Protein AF-A0A418RSF7-F1 (afdb_monomer_lite)

Structure (mmCIF, N/CA/C/O backbone):
data_AF-A0A418RSF7-F1
#
_entry.id   AF-A0A418RSF7-F1
#
loop_
_atom_site.group_PDB
_atom_site.id
_atom_site.type_symbol
_atom_site.label_atom_id
_atom_site.label_alt_id
_atom_site.label_comp_id
_atom_site.label_asym_id
_atom_site.label_entity_id
_atom_site.label_seq_id
_atom_site.pdbx_PDB_ins_code
_atom_site.Cartn_x
_atom_site.Cartn_y
_atom_site.Cartn_z
_atom_site.occupancy
_atom_site.B_iso_or_equiv
_atom_site.auth_seq_id
_atom_site.auth_comp_id
_atom_site.auth_asym_id
_atom_site.auth_atom_id
_atom_site.pdbx_PDB_model_num
ATOM 1 N N . MET A 1 1 ? 2.080 11.160 9.203 1.00 44.59 1 MET A N 1
ATOM 2 C CA . MET A 1 1 ? 0.757 10.532 9.406 1.00 44.59 1 MET A CA 1
ATOM 3 C C . MET A 1 1 ? 0.447 10.610 10.884 1.00 44.59 1 MET A C 1
ATOM 5 O O . MET A 1 1 ? 1.292 10.210 11.671 1.00 44.59 1 MET A O 1
ATOM 9 N N . THR A 1 2 ? -0.687 11.194 11.253 1.00 45.19 2 THR A N 1
ATOM 10 C CA . THR A 1 2 ? -1.082 11.404 12.649 1.00 45.19 2 THR A CA 1
ATOM 11 C C . THR A 1 2 ? -1.426 10.055 13.271 1.00 45.19 2 THR A C 1
ATOM 13 O O . THR A 1 2 ? -2.407 9.422 12.884 1.00 45.19 2 THR A O 1
ATOM 16 N N . THR A 1 3 ? -0.588 9.570 14.183 1.00 54.81 3 THR A N 1
ATOM 17 C CA . THR A 1 3 ? -0.939 8.437 15.041 1.00 54.81 3 THR A CA 1
ATOM 18 C C . THR A 1 3 ? -2.063 8.908 15.955 1.00 54.81 3 THR A C 1
ATOM 20 O O . THR A 1 3 ? -1.842 9.776 16.793 1.00 54.81 3 THR A O 1
ATOM 23 N N . VAL A 1 4 ? -3.273 8.384 15.765 1.00 64.69 4 VAL A N 1
ATOM 24 C CA . VAL A 1 4 ? -4.383 8.625 16.691 1.00 64.69 4 VAL A CA 1
ATOM 25 C C . VAL A 1 4 ? -4.172 7.700 17.885 1.00 64.69 4 VAL A C 1
ATOM 27 O O . VAL A 1 4 ? -4.417 6.498 17.799 1.00 64.69 4 VAL A O 1
ATOM 30 N N . THR A 1 5 ? -3.640 8.241 18.976 1.00 65.38 5 THR A N 1
ATOM 31 C CA . THR A 1 5 ? -3.554 7.545 20.263 1.00 65.38 5 THR A CA 1
ATOM 32 C C . THR A 1 5 ? -4.946 7.444 20.871 1.00 65.38 5 THR A C 1
ATOM 34 O O . THR A 1 5 ? -5.593 8.462 21.092 1.00 65.38 5 THR A O 1
ATOM 37 N N . PHE A 1 6 ? -5.404 6.218 21.122 1.00 73.62 6 PHE A N 1
ATOM 38 C CA . PHE A 1 6 ? -6.639 5.955 21.859 1.00 73.62 6 PHE A CA 1
ATOM 39 C C . PHE A 1 6 ? -6.320 5.810 23.347 1.00 73.62 6 PHE A C 1
ATOM 41 O O . PHE A 1 6 ? -5.603 4.880 23.726 1.00 73.62 6 PHE A O 1
ATOM 48 N N . ASP A 1 7 ? -6.875 6.692 24.178 1.00 86.31 7 ASP A N 1
ATOM 49 C CA . ASP A 1 7 ? -6.896 6.491 25.624 1.00 86.31 7 ASP A CA 1
ATOM 50 C C . ASP A 1 7 ? -7.994 5.474 25.960 1.00 86.31 7 ASP A C 1
ATOM 52 O O . ASP A 1 7 ? -9.194 5.741 25.884 1.00 86.31 7 ASP A O 1
ATOM 56 N N . THR A 1 8 ? -7.575 4.251 26.285 1.00 85.00 8 THR A N 1
ATOM 57 C CA . THR A 1 8 ? -8.517 3.181 26.617 1.00 85.00 8 THR A CA 1
ATOM 58 C C . THR A 1 8 ? -9.278 3.460 27.905 1.00 85.00 8 THR A C 1
ATOM 60 O O . THR A 1 8 ? -10.388 2.965 28.048 1.00 85.00 8 THR A O 1
ATOM 63 N N . GLN A 1 9 ? -8.694 4.209 28.842 1.00 86.06 9 GLN A N 1
ATOM 64 C CA . GLN A 1 9 ? -9.313 4.502 30.129 1.00 86.06 9 GLN A CA 1
ATOM 65 C C . GLN A 1 9 ? -10.409 5.557 29.972 1.00 86.06 9 GLN A C 1
ATOM 67 O O . GLN A 1 9 ? -11.502 5.373 30.504 1.00 86.06 9 GLN A O 1
ATOM 72 N N . GLU A 1 10 ? -10.143 6.613 29.203 1.00 88.44 10 GLU A N 1
ATOM 73 C CA . GLU A 1 10 ? -11.144 7.634 28.870 1.00 88.44 10 GLU A CA 1
ATOM 74 C C . GLU A 1 10 ? -12.342 7.012 28.136 1.00 88.44 10 GLU A C 1
ATOM 76 O O . GLU A 1 10 ? -13.491 7.243 28.512 1.00 88.44 10 GLU A O 1
ATOM 81 N N . LEU A 1 11 ? -12.078 6.106 27.186 1.00 88.25 11 LEU A N 1
ATOM 82 C CA . LEU A 1 11 ? -13.125 5.388 26.460 1.00 88.25 11 LEU A CA 1
ATOM 83 C C . LEU A 1 11 ? -13.974 4.479 27.368 1.00 88.25 11 LEU A C 1
ATOM 85 O O . LEU A 1 11 ? -15.185 4.399 27.178 1.00 88.25 11 LEU A O 1
ATOM 89 N N . VAL A 1 12 ? -13.383 3.802 28.366 1.00 90.88 12 VAL A N 1
ATOM 90 C CA . VAL A 1 12 ? -14.175 3.031 29.349 1.00 90.88 12 VAL A CA 1
ATOM 91 C C . VAL A 1 12 ? -15.126 3.950 30.107 1.00 90.88 12 VAL A C 1
ATOM 93 O O . VAL A 1 12 ? -16.296 3.605 30.250 1.00 90.88 12 VAL A O 1
ATOM 96 N N . VAL A 1 13 ? -14.634 5.10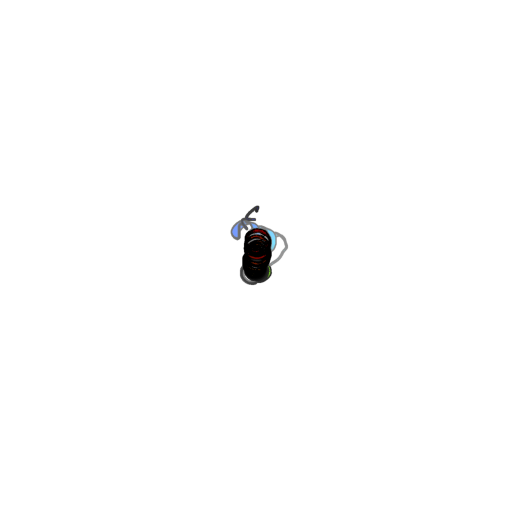0 30.574 1.00 91.44 13 VAL A N 1
ATOM 97 C CA . VAL A 1 13 ? -15.427 6.057 31.357 1.00 91.44 13 VAL A CA 1
ATOM 98 C C . VAL A 1 13 ? -16.582 6.614 30.529 1.00 91.44 13 VAL A C 1
ATOM 100 O O . VAL A 1 13 ? -17.707 6.693 31.015 1.00 91.44 13 VAL A O 1
ATOM 103 N N . GLU A 1 14 ? -16.340 6.959 29.267 1.00 92.06 14 GLU A N 1
ATOM 104 C CA . GLU A 1 14 ? -17.383 7.456 28.367 1.00 92.06 14 GLU A CA 1
ATOM 105 C C . GLU A 1 14 ? -18.453 6.392 28.071 1.00 92.06 14 GLU A C 1
ATOM 107 O O . GLU A 1 14 ? -19.653 6.685 28.082 1.00 92.06 14 GLU A O 1
ATOM 112 N N . LEU A 1 15 ? -18.039 5.134 27.887 1.00 92.25 15 LEU A N 1
ATOM 113 C CA . LEU A 1 15 ? -18.955 4.009 27.699 1.00 92.25 15 LEU A CA 1
ATOM 114 C C . LEU A 1 15 ? -19.778 3.731 28.966 1.00 92.25 15 LEU A C 1
ATOM 116 O O . LEU A 1 15 ? -20.998 3.578 28.877 1.00 92.25 15 LEU A O 1
ATOM 120 N N . GLU A 1 16 ? -19.151 3.726 30.145 1.00 93.12 16 GLU A N 1
ATOM 121 C CA . GLU A 1 16 ? -19.838 3.547 31.433 1.00 93.12 16 GLU A CA 1
ATOM 122 C C . GLU A 1 16 ? -20.853 4.679 31.690 1.00 93.12 16 GLU A C 1
ATOM 124 O O . GLU A 1 16 ? -22.004 4.408 32.036 1.00 93.12 16 GLU A O 1
ATOM 129 N N . ASN A 1 17 ? -20.482 5.935 31.412 1.00 94.69 17 ASN A N 1
ATOM 130 C CA . ASN A 1 17 ? -21.389 7.090 31.492 1.00 94.69 17 ASN A CA 1
ATOM 131 C C . ASN A 1 17 ? -22.567 6.997 30.508 1.00 94.69 17 ASN A C 1
ATOM 133 O O . ASN A 1 17 ? -23.635 7.550 30.764 1.00 94.69 17 ASN A O 1
ATOM 137 N N . SER A 1 18 ? -22.389 6.273 29.402 1.00 92.94 18 SER A N 1
ATOM 138 C CA . SER A 1 18 ? -23.426 6.005 28.400 1.00 92.94 18 SER A CA 1
ATOM 139 C C . SER A 1 18 ? -24.298 4.786 28.742 1.00 92.94 18 SER A C 1
ATOM 141 O O . SER A 1 18 ? -25.146 4.391 27.942 1.00 92.94 18 SER A O 1
ATOM 143 N N . GLY A 1 19 ? -24.106 4.177 29.918 1.00 92.19 19 GLY A N 1
ATOM 144 C CA . GLY A 1 19 ? -24.897 3.046 30.404 1.00 92.19 19 GLY A CA 1
ATOM 145 C C . GLY A 1 19 ? -24.345 1.667 30.035 1.00 92.19 19 GLY A C 1
ATOM 146 O O . GLY A 1 19 ? -25.034 0.668 30.246 1.00 92.19 19 GLY A O 1
ATOM 147 N N . PHE A 1 20 ? -23.122 1.581 29.501 1.00 94.31 20 PHE A N 1
ATOM 148 C CA . PHE A 1 20 ? -22.459 0.297 29.275 1.00 94.31 20 PHE A CA 1
ATOM 149 C C . PHE A 1 20 ? -21.925 -0.254 30.596 1.00 94.31 20 PHE A C 1
ATOM 151 O O . PHE A 1 20 ? -21.405 0.471 31.443 1.00 94.31 20 PHE A O 1
ATOM 158 N N . THR A 1 21 ? -22.008 -1.569 30.774 1.00 93.75 21 THR A N 1
ATOM 159 C CA . THR A 1 21 ? -21.308 -2.228 31.875 1.00 93.75 21 THR A CA 1
ATOM 160 C C . THR A 1 21 ? -19.816 -2.285 31.577 1.00 93.75 21 THR A C 1
ATOM 162 O O . THR A 1 21 ? -19.397 -2.346 30.418 1.00 93.75 21 THR A O 1
ATOM 165 N N . ARG A 1 22 ? -18.998 -2.362 32.626 1.00 89.81 22 ARG A N 1
ATOM 166 C CA . ARG A 1 22 ? -17.542 -2.460 32.488 1.00 89.81 22 ARG A CA 1
ATOM 167 C C . ARG A 1 22 ? -17.090 -3.561 31.524 1.00 89.81 22 ARG A C 1
ATOM 169 O O . ARG A 1 22 ? -16.202 -3.350 30.703 1.00 89.81 22 ARG A O 1
ATOM 176 N N . GLN A 1 23 ? -17.750 -4.717 31.568 1.00 92.94 23 GLN A N 1
ATOM 177 C CA . GLN A 1 23 ? -17.434 -5.842 30.690 1.00 92.94 23 GLN A CA 1
ATOM 178 C C . GLN A 1 23 ? -17.771 -5.563 29.215 1.00 92.94 23 GLN A C 1
ATOM 180 O O . GLN A 1 23 ? -17.059 -6.010 28.312 1.00 92.94 23 GLN A O 1
ATOM 185 N N . GLN A 1 24 ? -18.830 -4.793 28.949 1.00 91.88 24 GLN A N 1
ATOM 186 C CA . GLN A 1 24 ? -19.146 -4.338 27.595 1.00 91.88 24 GLN A CA 1
ATOM 187 C C . GLN A 1 24 ? -18.100 -3.330 27.106 1.00 91.88 24 GLN A C 1
ATOM 189 O O . GLN A 1 24 ? -17.631 -3.456 25.975 1.00 91.88 24 GLN A O 1
ATOM 194 N N . SER A 1 25 ? -17.668 -2.399 27.961 1.00 93.00 25 SER A N 1
ATOM 195 C CA . SER A 1 25 ? -16.621 -1.423 27.633 1.00 93.00 25 SER A CA 1
ATOM 196 C C . SER A 1 25 ? -15.293 -2.095 27.269 1.00 93.00 25 SER A C 1
ATOM 198 O O . SER A 1 25 ? -14.685 -1.780 26.245 1.00 93.00 25 SER A O 1
ATOM 200 N N . GLU A 1 26 ? -14.874 -3.096 28.045 1.00 89.50 26 GLU A N 1
ATOM 201 C CA . GLU A 1 26 ? -13.681 -3.901 27.752 1.00 89.50 26 GLU A CA 1
ATOM 202 C C . GLU A 1 26 ? -13.805 -4.667 26.424 1.00 89.50 26 GLU A C 1
ATOM 204 O O . GLU A 1 26 ? -12.847 -4.740 25.647 1.00 89.50 26 GLU A O 1
ATOM 209 N N . THR A 1 27 ? -14.998 -5.186 26.119 1.00 92.69 27 THR A N 1
ATOM 210 C CA . THR A 1 27 ? -15.274 -5.877 24.850 1.00 92.69 27 THR A CA 1
ATOM 211 C C . THR A 1 27 ? -15.154 -4.925 23.658 1.00 92.69 27 THR A C 1
ATOM 213 O O . THR A 1 27 ? -14.502 -5.260 22.668 1.00 92.69 27 THR A O 1
ATOM 216 N N . VAL A 1 28 ? -15.717 -3.718 23.758 1.00 89.62 28 VAL A N 1
ATOM 217 C CA . VAL A 1 28 ? -15.624 -2.681 22.716 1.00 89.62 28 VAL A CA 1
ATOM 218 C C . VAL A 1 28 ? -14.167 -2.289 22.460 1.00 89.62 28 VAL A C 1
ATOM 220 O O . VAL A 1 28 ? -13.735 -2.238 21.308 1.00 89.62 28 VAL A O 1
ATOM 223 N N . ILE A 1 29 ? -13.376 -2.098 23.519 1.00 89.06 29 ILE A N 1
ATOM 224 C CA . ILE A 1 29 ? -11.944 -1.783 23.410 1.00 89.06 29 ILE A CA 1
ATOM 225 C C . ILE A 1 29 ? -11.173 -2.913 22.730 1.00 89.06 29 ILE A C 1
ATOM 227 O O . ILE A 1 29 ? -10.312 -2.652 21.889 1.00 89.06 29 ILE A O 1
ATOM 231 N N . SER A 1 30 ? -11.471 -4.165 23.079 1.00 87.12 30 SER A N 1
ATOM 232 C CA . SER A 1 30 ? -10.840 -5.334 22.464 1.00 87.12 30 SER A CA 1
ATOM 233 C C . SER A 1 30 ? -11.107 -5.387 20.957 1.00 87.12 30 SER A C 1
ATOM 235 O O . SER A 1 30 ? -10.174 -5.524 20.161 1.00 87.12 30 SER A O 1
ATOM 237 N N . VAL A 1 31 ? -12.364 -5.181 20.548 1.00 88.81 31 VAL A N 1
ATOM 238 C CA . VAL A 1 31 ? -12.758 -5.149 19.132 1.00 88.81 31 VAL A CA 1
ATOM 239 C C . VAL A 1 31 ? -12.100 -3.979 18.400 1.00 88.81 31 VAL A C 1
ATOM 241 O O . VAL A 1 31 ? -11.566 -4.182 17.315 1.00 88.81 31 VAL A O 1
ATOM 244 N N . LEU A 1 32 ? -12.060 -2.781 18.991 1.00 85.69 32 LEU A N 1
ATOM 245 C CA . LEU A 1 32 ? -11.405 -1.610 18.394 1.00 85.69 32 LEU A CA 1
ATOM 246 C C . LEU A 1 32 ? -9.894 -1.803 18.221 1.00 85.69 32 LEU A C 1
ATOM 248 O O . LEU A 1 32 ? -9.353 -1.473 17.167 1.00 85.69 32 LEU A O 1
ATOM 252 N N . LYS A 1 33 ? -9.208 -2.376 19.220 1.00 82.81 33 LYS A N 1
ATOM 253 C CA . LYS A 1 33 ? -7.780 -2.725 19.125 1.00 82.81 33 LYS A CA 1
ATOM 254 C C . LYS A 1 33 ? -7.530 -3.736 18.013 1.00 82.81 33 LYS A C 1
ATOM 256 O O . LYS A 1 33 ? -6.592 -3.572 17.233 1.00 82.81 33 LYS A O 1
ATOM 261 N N . LYS A 1 34 ? -8.379 -4.763 17.923 1.00 81.75 34 LYS A N 1
ATOM 262 C CA . LYS A 1 34 ? -8.293 -5.771 16.868 1.00 81.75 34 LYS A CA 1
ATOM 263 C C . LYS A 1 34 ? -8.543 -5.154 15.491 1.00 81.75 34 LYS A C 1
ATOM 265 O O . LYS A 1 34 ? -7.722 -5.347 14.608 1.00 81.75 34 LYS A O 1
ATOM 270 N N . ALA A 1 35 ? -9.584 -4.336 15.341 1.00 80.62 35 ALA A N 1
ATOM 271 C CA . ALA A 1 35 ? -9.898 -3.632 14.101 1.00 80.62 35 ALA A CA 1
ATOM 272 C C . ALA A 1 35 ? -8.776 -2.672 13.675 1.00 80.62 35 ALA A C 1
ATOM 274 O O . ALA A 1 35 ? -8.466 -2.605 12.493 1.00 80.62 35 ALA A O 1
ATOM 275 N N . GLN A 1 36 ? -8.117 -1.980 14.616 1.00 75.25 36 GLN A N 1
ATOM 276 C CA . GLN A 1 36 ? -6.926 -1.170 14.328 1.00 75.25 36 GLN A CA 1
ATOM 277 C C . GLN A 1 36 ? -5.739 -2.005 13.841 1.00 75.25 36 GLN A C 1
ATOM 279 O O . GLN A 1 36 ? -5.034 -1.580 12.925 1.00 75.25 36 GLN A O 1
ATOM 284 N N . GLY A 1 37 ? -5.498 -3.167 14.454 1.00 70.38 37 GLY A N 1
ATOM 285 C CA . GLY A 1 37 ? -4.455 -4.099 14.020 1.00 70.38 37 GLY A CA 1
ATOM 286 C C . GLY A 1 37 ? -4.763 -4.742 12.664 1.00 70.38 37 GLY A C 1
ATOM 287 O O . GLY A 1 37 ? -3.856 -4.956 11.865 1.00 70.38 37 GLY A O 1
ATOM 288 N N . GLU A 1 38 ? -6.046 -4.985 12.387 1.00 67.25 38 GLU A N 1
ATOM 289 C CA . GLU A 1 38 ? -6.594 -5.513 11.132 1.00 67.25 38 GLU A CA 1
ATOM 290 C C . GLU A 1 38 ? -6.873 -4.430 10.081 1.00 67.25 38 GLU A C 1
ATOM 292 O O . GLU A 1 38 ? -7.456 -4.736 9.042 1.00 67.25 38 GLU A O 1
ATOM 297 N N . LEU A 1 39 ? -6.402 -3.188 10.270 1.00 64.75 39 LEU A N 1
ATOM 298 C CA . LEU A 1 39 ? -6.251 -2.214 9.181 1.00 64.75 39 LEU A CA 1
ATOM 299 C C . LEU A 1 39 ? -5.148 -2.693 8.212 1.00 64.75 39 LEU A C 1
ATOM 301 O O . LEU A 1 39 ? -4.123 -2.035 8.014 1.00 64.75 39 LEU A O 1
ATOM 305 N N . SER A 1 40 ? -5.389 -3.856 7.603 1.00 57.94 40 SER A N 1
ATOM 306 C CA . SER A 1 40 ? -4.658 -4.531 6.532 1.00 57.94 40 SER A CA 1
ATOM 307 C C . SER A 1 40 ? -4.286 -3.548 5.437 1.00 57.94 40 SER A C 1
ATOM 309 O O . SER A 1 40 ? -3.176 -3.591 4.928 1.00 57.94 40 SER A O 1
ATOM 311 N N . THR A 1 41 ? -5.130 -2.538 5.216 1.00 64.19 41 THR A N 1
ATOM 312 C CA . THR A 1 41 ? -4.905 -1.438 4.283 1.00 64.19 41 THR A CA 1
ATOM 313 C C . THR A 1 41 ? -3.523 -0.802 4.421 1.00 64.19 41 THR A C 1
ATOM 315 O O . THR A 1 41 ? -2.960 -0.406 3.415 1.00 64.19 41 THR A O 1
ATOM 318 N N . LYS A 1 42 ? -2.928 -0.699 5.619 1.00 68.38 42 LYS A N 1
ATOM 319 C CA . LYS A 1 42 ? -1.567 -0.141 5.746 1.00 68.38 42 LYS A CA 1
ATOM 320 C C . LYS A 1 42 ? -0.500 -1.066 5.173 1.00 68.38 42 LYS A C 1
ATOM 322 O O . LYS A 1 42 ? 0.353 -0.592 4.430 1.00 68.38 42 LYS A O 1
ATOM 327 N N . ARG A 1 43 ? -0.562 -2.355 5.514 1.00 74.06 43 ARG A N 1
ATOM 328 C CA . ARG A 1 43 ? 0.370 -3.363 5.001 1.00 74.06 43 ARG A CA 1
ATOM 329 C C . ARG A 1 43 ? 0.160 -3.562 3.503 1.00 74.06 43 ARG A C 1
ATOM 331 O O . ARG A 1 43 ? 1.118 -3.473 2.754 1.00 74.06 43 ARG A O 1
ATOM 338 N N . ASP A 1 44 ? -1.091 -3.663 3.070 1.00 78.88 44 ASP A N 1
ATOM 339 C CA . ASP A 1 44 ? -1.457 -3.780 1.659 1.00 78.88 44 ASP A CA 1
ATOM 340 C C . ASP A 1 44 ? -0.991 -2.548 0.858 1.00 78.88 44 ASP A C 1
ATOM 342 O O . ASP A 1 44 ? -0.479 -2.681 -0.249 1.00 78.88 44 ASP A O 1
ATOM 346 N N . ILE A 1 45 ? -1.094 -1.331 1.417 1.00 83.88 45 ILE A N 1
ATOM 347 C CA . ILE A 1 45 ? -0.549 -0.111 0.792 1.00 83.88 45 ILE A CA 1
ATOM 348 C C . ILE A 1 45 ? 0.983 -0.138 0.750 1.00 83.88 45 ILE A C 1
ATOM 350 O O . ILE A 1 45 ? 1.564 0.337 -0.226 1.00 83.88 45 ILE A O 1
ATOM 354 N N . GLU A 1 46 ? 1.653 -0.627 1.794 1.00 86.06 46 GLU A N 1
ATOM 355 C CA . GLU A 1 46 ? 3.113 -0.775 1.798 1.00 86.06 46 GLU A CA 1
ATOM 356 C C . GLU A 1 46 ? 3.581 -1.780 0.742 1.00 86.06 46 GLU A C 1
ATOM 358 O O . GLU A 1 46 ? 4.514 -1.471 -0.003 1.00 86.06 46 GLU A O 1
ATOM 363 N N . ASP A 1 47 ? 2.887 -2.907 0.611 1.00 88.38 47 ASP A N 1
ATOM 364 C CA . ASP A 1 47 ? 3.164 -3.938 -0.387 1.00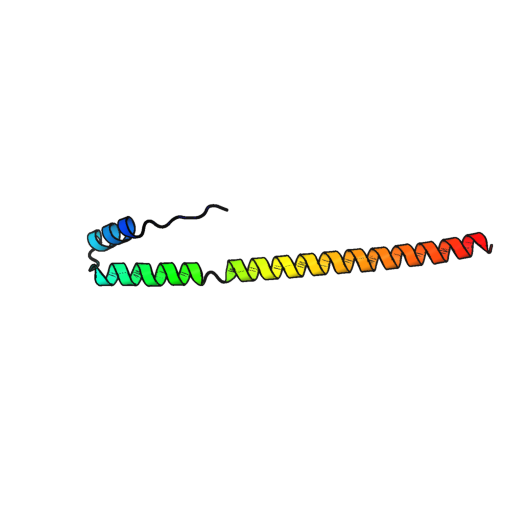 88.38 47 ASP A CA 1
ATOM 365 C C . ASP A 1 47 ? 2.924 -3.400 -1.807 1.00 88.38 47 ASP A C 1
ATOM 367 O O . ASP A 1 47 ? 3.827 -3.439 -2.643 1.00 88.38 47 ASP A O 1
ATOM 371 N N . VAL A 1 48 ? 1.789 -2.736 -2.062 1.00 90.56 48 VAL A N 1
ATOM 372 C CA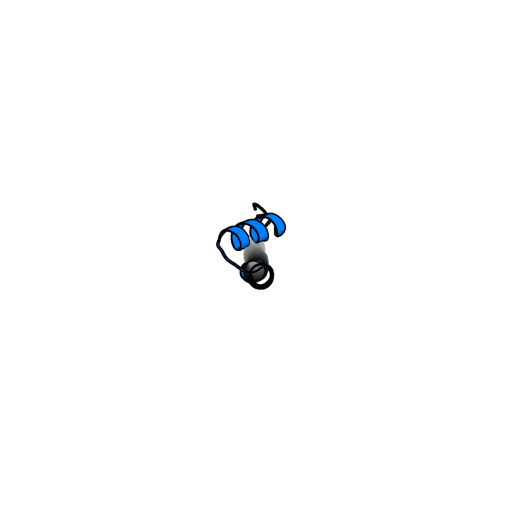 . VAL A 1 48 ? 1.520 -2.075 -3.355 1.00 90.56 48 VAL A CA 1
ATOM 373 C C . VAL A 1 48 ? 2.568 -1.002 -3.670 1.00 90.56 48 VAL A C 1
ATOM 375 O O . VAL A 1 48 ? 3.022 -0.878 -4.809 1.00 90.56 48 VAL A O 1
ATOM 378 N N . ARG A 1 49 ? 2.996 -0.209 -2.679 1.00 90.56 49 ARG A N 1
ATOM 379 C CA . ARG A 1 49 ? 4.055 0.799 -2.871 1.00 90.56 49 ARG A CA 1
ATOM 380 C C . ARG A 1 49 ? 5.392 0.160 -3.220 1.00 90.56 49 ARG A C 1
ATOM 382 O O . ARG A 1 49 ? 6.145 0.739 -4.005 1.00 90.56 49 ARG A O 1
ATOM 389 N N . ARG A 1 50 ? 5.706 -0.987 -2.623 1.00 94.06 50 ARG A N 1
ATOM 390 C CA . ARG A 1 50 ? 6.919 -1.740 -2.923 1.00 94.06 50 ARG A CA 1
ATOM 391 C C . ARG A 1 50 ? 6.876 -2.284 -4.348 1.00 94.06 50 ARG A C 1
ATOM 393 O O . ARG A 1 50 ? 7.805 -2.009 -5.103 1.00 94.06 50 ARG A O 1
ATOM 400 N N . ASP A 1 51 ? 5.785 -2.935 -4.733 1.00 94.94 51 ASP A N 1
ATOM 401 C CA . ASP A 1 51 ? 5.602 -3.488 -6.078 1.00 94.94 51 ASP A CA 1
ATOM 402 C C . ASP A 1 51 ? 5.703 -2.402 -7.156 1.00 94.94 51 ASP A C 1
ATOM 404 O O . ASP A 1 51 ? 6.374 -2.579 -8.175 1.00 94.94 51 ASP A O 1
ATOM 408 N N . MET A 1 52 ? 5.117 -1.226 -6.902 1.00 96.50 52 MET 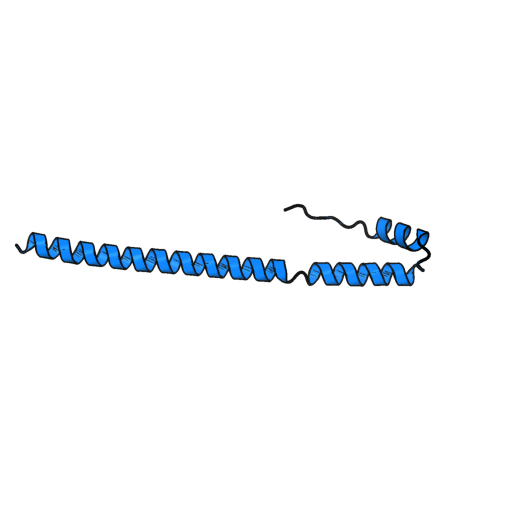A N 1
ATOM 409 C CA . MET A 1 52 ? 5.218 -0.074 -7.802 1.00 96.50 52 MET A CA 1
ATOM 410 C C . MET A 1 52 ? 6.662 0.416 -7.973 1.00 96.50 52 MET A C 1
ATOM 412 O O . MET A 1 52 ? 7.083 0.687 -9.097 1.00 96.50 52 MET A O 1
ATOM 416 N N . ARG A 1 53 ? 7.445 0.492 -6.888 1.00 95.94 53 ARG A N 1
ATOM 417 C CA . ARG A 1 53 ? 8.869 0.872 -6.955 1.00 95.94 53 ARG A CA 1
ATOM 418 C C . ARG A 1 53 ? 9.699 -0.158 -7.713 1.00 95.94 53 ARG A C 1
ATOM 420 O O . ARG A 1 53 ? 10.578 0.213 -8.488 1.00 95.94 53 ARG A O 1
ATOM 427 N N . GLU A 1 54 ? 9.433 -1.444 -7.502 1.00 96.81 54 GLU A N 1
ATOM 428 C CA . GLU A 1 54 ? 10.123 -2.515 -8.223 1.00 96.81 54 GLU A CA 1
ATOM 429 C C . GLU A 1 54 ? 9.794 -2.479 -9.723 1.00 96.81 54 GLU A C 1
ATOM 431 O O . GLU A 1 54 ? 10.686 -2.645 -10.562 1.00 96.81 54 GLU A O 1
ATOM 436 N N . LEU A 1 55 ? 8.536 -2.202 -10.082 1.00 96.69 55 LEU A N 1
ATOM 437 C CA . LEU A 1 55 ? 8.115 -2.037 -11.471 1.00 96.69 55 LEU A CA 1
ATOM 438 C C . LEU A 1 55 ? 8.784 -0.823 -12.132 1.00 96.69 55 LEU A C 1
ATOM 440 O O . LEU A 1 55 ? 9.300 -0.945 -13.245 1.00 96.69 55 LEU A O 1
ATOM 444 N N . GLU A 1 56 ? 8.820 0.318 -11.442 1.00 97.25 56 GLU A N 1
ATOM 445 C CA . GLU A 1 56 ? 9.482 1.541 -11.907 1.00 97.25 56 GLU A CA 1
ATOM 446 C C . GLU A 1 56 ? 10.971 1.294 -12.183 1.00 97.25 56 GLU A C 1
ATOM 448 O O . GLU A 1 56 ? 11.456 1.581 -13.279 1.00 97.25 56 GLU A O 1
ATOM 453 N N . GLN A 1 57 ? 11.688 0.668 -11.244 1.00 97.44 57 GLN A N 1
ATOM 454 C CA . GLN A 1 57 ? 13.103 0.328 -11.424 1.00 97.44 57 GLN A CA 1
ATOM 455 C C . GLN A 1 57 ? 13.323 -0.599 -12.622 1.00 97.44 57 GLN A C 1
ATOM 457 O O . GLN A 1 57 ? 14.212 -0.358 -13.442 1.00 97.44 57 GLN A O 1
ATOM 462 N N . ARG A 1 58 ? 12.501 -1.645 -12.765 1.00 97.25 58 ARG A N 1
ATOM 463 C CA . ARG A 1 58 ? 12.587 -2.567 -13.909 1.00 97.25 58 ARG A CA 1
ATOM 464 C C . ARG A 1 58 ? 12.351 -1.847 -15.234 1.00 97.25 58 ARG A C 1
ATOM 466 O O . ARG A 1 58 ? 13.030 -2.162 -16.210 1.00 97.25 58 ARG A O 1
ATOM 473 N N . LEU A 1 59 ? 11.414 -0.902 -15.284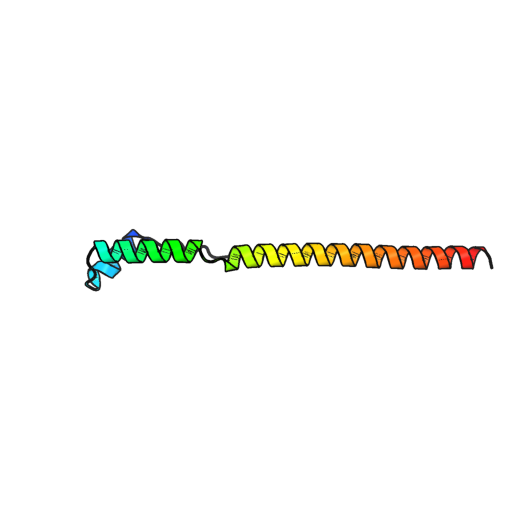 1.00 97.44 59 LEU A N 1
ATOM 474 C CA . LEU A 1 59 ? 11.157 -0.093 -16.475 1.00 97.44 59 LEU A CA 1
ATOM 475 C C . LEU A 1 59 ? 12.336 0.823 -16.800 1.00 97.44 59 LEU A C 1
ATOM 477 O O . LEU A 1 59 ? 12.787 0.820 -17.943 1.00 97.44 59 LEU A O 1
ATOM 481 N N . ILE A 1 60 ? 12.879 1.533 -15.808 1.00 97.75 60 ILE A N 1
ATOM 482 C CA . ILE A 1 60 ? 14.054 2.399 -15.983 1.00 97.75 60 ILE A CA 1
ATOM 483 C C . ILE A 1 60 ? 15.237 1.597 -16.533 1.00 97.75 60 ILE A C 1
ATOM 485 O O . ILE A 1 60 ? 15.851 2.006 -17.516 1.00 97.75 60 ILE A O 1
ATOM 489 N N . ILE A 1 61 ? 15.525 0.425 -15.957 1.00 97.88 61 ILE A N 1
ATOM 490 C CA . ILE A 1 61 ? 16.627 -0.437 -16.406 1.00 97.88 61 ILE A CA 1
ATOM 491 C C . ILE A 1 61 ? 16.397 -0.917 -17.843 1.00 97.88 61 ILE A C 1
ATOM 493 O O . ILE A 1 61 ? 17.301 -0.823 -18.671 1.00 97.88 61 ILE A O 1
ATOM 497 N N . LYS A 1 62 ? 15.193 -1.409 -18.167 1.00 96.88 62 LYS A N 1
ATOM 498 C CA . LYS A 1 62 ? 14.874 -1.898 -19.519 1.00 96.88 62 LYS A CA 1
ATOM 499 C C . LYS A 1 62 ? 14.962 -0.788 -20.563 1.00 96.88 62 LYS A C 1
ATOM 501 O O . LYS A 1 62 ? 15.553 -1.000 -21.617 1.00 96.88 62 LYS A O 1
ATOM 506 N N . LEU A 1 63 ? 14.403 0.385 -20.273 1.00 97.31 63 LEU A N 1
ATOM 507 C CA . LEU A 1 63 ? 14.455 1.532 -21.178 1.00 97.31 63 LEU A CA 1
ATOM 508 C C . LEU A 1 63 ? 15.889 2.033 -21.348 1.00 97.31 63 LEU A C 1
ATOM 510 O O . LEU A 1 63 ? 16.329 2.228 -22.477 1.00 97.31 63 LEU A O 1
ATOM 514 N N . GLY A 1 64 ? 16.643 2.161 -20.254 1.00 97.62 64 GLY A N 1
ATOM 515 C CA . GLY A 1 64 ? 18.054 2.539 -20.298 1.00 97.62 64 GLY A CA 1
ATOM 516 C C . GLY A 1 64 ? 18.892 1.565 -21.130 1.00 97.62 64 GLY A C 1
ATOM 517 O O . GLY A 1 64 ? 19.674 1.999 -21.973 1.00 97.62 64 GLY A O 1
ATOM 518 N N . ALA A 1 65 ? 18.680 0.257 -20.965 1.00 98.12 65 ALA A N 1
ATOM 519 C CA . ALA A 1 65 ? 19.360 -0.770 -21.752 1.00 98.12 65 ALA A CA 1
ATOM 520 C C . ALA A 1 65 ? 19.004 -0.694 -23.245 1.00 98.12 65 ALA A C 1
ATOM 522 O O . ALA A 1 65 ? 19.899 -0.758 -24.084 1.00 98.12 65 ALA A O 1
ATOM 523 N N . LEU A 1 66 ? 17.722 -0.513 -23.587 1.00 98.06 66 LEU A N 1
ATOM 524 C CA . LEU A 1 66 ? 17.285 -0.360 -24.979 1.00 98.06 66 LEU A CA 1
ATOM 525 C C . LEU A 1 66 ? 17.871 0.897 -25.632 1.00 98.06 66 LEU A C 1
ATOM 527 O O . LEU A 1 66 ? 18.338 0.831 -26.767 1.00 98.06 66 LEU A O 1
ATOM 531 N N . ILE A 1 67 ? 17.891 2.023 -24.913 1.00 97.62 67 ILE A N 1
ATOM 532 C CA . ILE A 1 67 ? 18.482 3.278 -25.395 1.00 97.62 67 ILE A CA 1
ATOM 533 C C . ILE A 1 67 ? 19.989 3.108 -25.604 1.00 97.62 67 ILE A C 1
ATOM 535 O O . ILE A 1 67 ? 20.497 3.441 -26.672 1.00 97.62 67 ILE A O 1
ATOM 539 N N . ALA A 1 68 ? 20.705 2.546 -24.626 1.00 97.94 68 ALA A N 1
ATOM 540 C CA . ALA A 1 68 ? 22.140 2.298 -24.740 1.00 97.94 68 ALA A CA 1
ATOM 541 C C . ALA A 1 68 ? 22.466 1.357 -25.910 1.00 97.94 68 ALA A C 1
ATOM 543 O O . ALA A 1 68 ? 23.411 1.602 -26.659 1.00 97.94 68 ALA A O 1
ATOM 544 N N . PHE A 1 69 ? 21.654 0.315 -26.106 1.00 98.19 69 PHE A N 1
ATOM 545 C CA . PHE A 1 69 ? 21.793 -0.613 -27.222 1.00 98.19 69 PHE A CA 1
ATOM 546 C C . PHE A 1 69 ? 21.580 0.079 -28.574 1.00 98.19 69 PHE A C 1
ATOM 548 O O . PHE A 1 69 ? 22.410 -0.059 -29.472 1.00 98.19 69 PHE A O 1
ATOM 555 N N . ALA A 1 70 ? 20.519 0.881 -28.706 1.00 97.19 70 ALA A N 1
ATOM 556 C CA . ALA A 1 70 ? 20.243 1.641 -29.923 1.00 97.19 70 ALA A CA 1
ATOM 557 C C . ALA A 1 70 ? 21.370 2.638 -30.245 1.00 97.19 70 ALA A C 1
ATOM 559 O O . ALA A 1 70 ? 21.838 2.689 -31.382 1.00 97.19 70 ALA A O 1
ATOM 560 N N . ILE A 1 71 ? 21.856 3.378 -29.242 1.00 97.56 71 ILE A N 1
ATOM 561 C CA . ILE A 1 71 ? 22.992 4.300 -29.395 1.00 97.56 71 ILE A CA 1
ATOM 562 C C . ILE A 1 71 ? 24.250 3.538 -29.824 1.00 97.56 71 ILE A C 1
ATOM 564 O O . ILE A 1 71 ? 24.956 3.989 -30.724 1.00 97.56 71 ILE A O 1
ATOM 568 N N . GLY A 1 72 ? 24.516 2.374 -29.226 1.00 97.69 72 GLY A N 1
ATOM 569 C CA . GLY A 1 72 ? 25.651 1.525 -29.588 1.00 97.69 72 GLY A CA 1
ATOM 570 C C . GLY A 1 72 ? 25.614 1.086 -31.052 1.00 97.69 72 GLY A C 1
ATOM 571 O O . GLY A 1 72 ? 26.618 1.211 -31.750 1.00 97.69 72 GLY A O 1
ATOM 572 N N . ILE A 1 73 ? 24.449 0.647 -31.543 1.00 97.62 73 ILE A N 1
ATOM 573 C CA . ILE A 1 73 ? 24.263 0.290 -32.958 1.00 97.62 73 ILE A CA 1
ATOM 574 C C . ILE A 1 73 ? 24.537 1.498 -33.857 1.00 97.62 73 ILE A C 1
ATOM 576 O O . ILE A 1 73 ? 25.323 1.395 -34.798 1.00 97.62 73 ILE A O 1
ATOM 580 N N . VAL A 1 74 ? 23.927 2.649 -33.561 1.00 97.19 74 VAL A N 1
ATOM 581 C CA . VAL A 1 74 ? 24.100 3.869 -34.366 1.00 97.19 74 VAL A CA 1
ATOM 582 C C . VAL A 1 74 ? 25.567 4.307 -34.399 1.00 97.19 74 VAL A C 1
ATOM 584 O O . VAL A 1 74 ? 26.077 4.637 -35.466 1.00 97.19 74 VAL A O 1
ATOM 587 N N . ALA A 1 75 ? 26.273 4.257 -33.268 1.00 97.56 75 ALA A N 1
ATOM 588 C CA . ALA A 1 75 ? 27.683 4.631 -33.191 1.00 97.56 75 ALA A CA 1
ATOM 589 C C . ALA A 1 75 ? 28.581 3.730 -34.057 1.00 97.56 75 ALA A C 1
ATOM 591 O O . ALA A 1 75 ? 29.495 4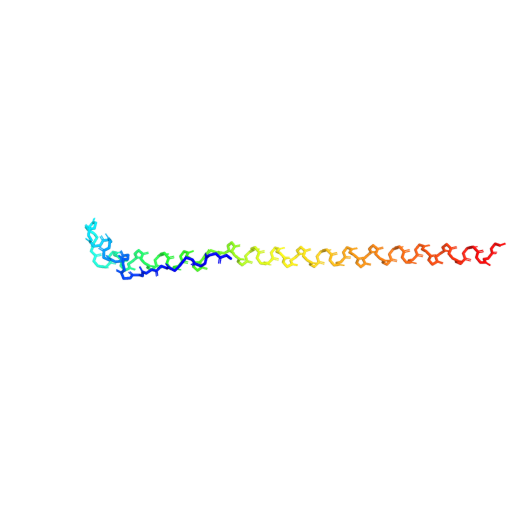.222 -34.720 1.00 97.56 75 ALA A O 1
ATOM 592 N N . VAL A 1 76 ? 28.312 2.420 -34.080 1.00 97.56 76 VAL A N 1
ATOM 593 C CA . VAL A 1 76 ? 29.035 1.474 -34.944 1.00 97.56 76 VAL A CA 1
ATOM 594 C C . VAL A 1 76 ? 28.756 1.764 -36.418 1.00 97.56 76 VAL A C 1
ATOM 596 O O . VAL A 1 76 ? 29.698 1.808 -37.205 1.00 97.56 76 VAL A O 1
ATOM 599 N N . LEU A 1 77 ? 27.495 2.018 -36.786 1.00 97.12 77 LEU A N 1
ATOM 600 C CA . LEU A 1 77 ? 27.115 2.337 -38.166 1.00 97.12 77 LEU A CA 1
ATOM 601 C C . LEU A 1 77 ? 27.775 3.627 -38.665 1.00 97.12 77 LEU A C 1
ATOM 603 O O . LEU A 1 77 ? 28.333 3.630 -39.755 1.00 97.12 77 LEU A O 1
ATOM 607 N N . VAL A 1 78 ? 27.771 4.694 -37.858 1.00 96.12 78 VAL A N 1
ATOM 608 C CA . VAL A 1 78 ? 28.419 5.973 -38.205 1.00 96.12 78 VAL A CA 1
ATOM 609 C C . VAL A 1 78 ? 29.926 5.814 -38.384 1.00 96.12 78 VAL A C 1
ATOM 611 O O . VAL A 1 78 ? 30.511 6.484 -39.220 1.00 96.12 78 VAL A O 1
ATOM 614 N N . LYS A 1 79 ? 30.570 4.938 -37.606 1.00 94.19 79 LYS A N 1
ATOM 615 C CA . LYS A 1 79 ? 32.011 4.692 -37.722 1.00 94.19 79 LYS A CA 1
ATOM 616 C C . LYS A 1 79 ? 32.382 3.851 -38.951 1.00 94.19 79 LYS A C 1
ATOM 618 O O . LYS A 1 79 ? 33.536 3.895 -39.370 1.00 94.19 79 LYS A O 1
ATOM 623 N N . MET A 1 80 ? 31.454 3.038 -39.459 1.00 88.81 80 MET A N 1
ATOM 624 C CA . MET A 1 80 ? 31.675 2.164 -40.617 1.00 88.81 80 MET A CA 1
ATOM 625 C C . MET A 1 80 ? 31.290 2.789 -41.966 1.00 88.81 80 MET A C 1
ATOM 627 O O . MET A 1 80 ? 31.644 2.210 -42.992 1.00 88.81 80 MET A O 1
ATOM 631 N N . LEU A 1 81 ? 30.578 3.921 -41.967 1.00 82.31 81 LEU A N 1
ATOM 632 C CA . LEU A 1 81 ? 30.285 4.734 -43.153 1.00 82.31 81 LEU A CA 1
ATOM 633 C C . LEU A 1 81 ? 31.389 5.778 -43.377 1.00 82.31 81 LEU A C 1
ATOM 635 O O . LEU A 1 81 ? 31.756 5.983 -44.554 1.00 82.31 81 LEU A O 1
#

pLDDT: mean 87.51, std 12.51, range [44.59, 98.19]

Sequence (81 aa):
MTTVTFDTQELVVELENSGFTRQQSETVISVLKKAQGELSTKRDIEDVRRDMRELEQRLIIKLGALIAFAIGIVAVLVKML

Foldseek 3Di:
DDDPDDDLVVQLVVCVVVVDDSVVSVVVVVVVVVVVVVCCVVVVVVVVVVVVVVVVVVVVVVVVVVVVVVVVVVVVVVVVD

Secondary structure (DSSP, 8-state):
-------HHHHHHHHHHTT--HHHHHHHHHHHHHHHHT-THHHHHHHHHHHHHHHHHHHHHHHHHHHHHHHHHHHHHHHH-

Radius of gyration: 28.46 Å; chains: 1; bounding box: 57×17×76 Å